Protein AF-A0A9R1XM06-F1 (afdb_monomer_lite)

pLDDT: mean 73.41, std 19.77, range [29.08, 97.0]

Foldseek 3Di:
DDDDDDDDPPPPDPDPDPVNVVVVVCVVDDCCVPPPVNDDPPPDDPVVVVVVVVQLVVQQVVLVVDPPVSSVVSSVVSVVVVVVVVVVVVVD

Structure (mmCIF, N/CA/C/O backbone):
data_AF-A0A9R1XM06-F1
#
_entry.id   AF-A0A9R1XM06-F1
#
loop_
_atom_site.group_PDB
_atom_site.id
_atom_site.type_symbol
_atom_site.label_atom_id
_atom_site.label_alt_id
_atom_site.label_comp_id
_atom_site.label_asym_id
_atom_site.label_entity_id
_atom_site.label_seq_id
_atom_site.pdbx_PDB_ins_code
_atom_site.Cartn_x
_atom_site.Cartn_y
_atom_site.Cartn_z
_atom_site.occupancy
_atom_site.B_iso_or_equiv
_atom_site.auth_seq_id
_atom_site.auth_comp_id
_atom_site.auth_asym_id
_atom_site.auth_atom_id
_atom_site.pdbx_PDB_model_num
ATOM 1 N N . MET A 1 1 ? -18.968 -47.126 -43.910 1.00 32.94 1 MET A N 1
ATOM 2 C CA . MET A 1 1 ? -17.647 -47.746 -43.686 1.00 32.94 1 MET A CA 1
ATOM 3 C C . MET A 1 1 ? -16.760 -46.674 -43.051 1.00 32.94 1 MET A C 1
ATOM 5 O O . MET A 1 1 ? -16.428 -45.730 -43.744 1.00 32.94 1 MET A O 1
ATOM 9 N N . VAL A 1 2 ? -16.843 -46.516 -41.720 1.00 29.08 2 VAL A N 1
ATOM 10 C CA . VAL A 1 2 ? -15.769 -46.768 -40.716 1.00 29.08 2 VAL A CA 1
ATOM 11 C C . VAL A 1 2 ? -14.464 -46.036 -41.106 1.00 29.08 2 VAL A C 1
ATOM 13 O O . VAL A 1 2 ? -13.929 -46.317 -42.165 1.00 29.08 2 VAL A O 1
ATOM 16 N N . ARG A 1 3 ? -13.891 -45.110 -40.328 1.00 33.81 3 ARG A N 1
ATOM 17 C CA . ARG A 1 3 ? -13.542 -45.212 -38.902 1.00 33.81 3 ARG A CA 1
ATOM 18 C C . ARG A 1 3 ? -13.421 -43.837 -38.226 1.00 33.81 3 ARG A C 1
ATOM 20 O O . ARG A 1 3 ? -12.866 -42.904 -38.793 1.00 33.81 3 ARG A O 1
ATOM 27 N N . VAL A 1 4 ? -13.881 -43.805 -36.980 1.00 40.75 4 VAL A N 1
ATOM 28 C CA . VAL A 1 4 ? -13.435 -42.931 -35.887 1.00 40.75 4 VAL A CA 1
ATOM 29 C C . VAL A 1 4 ? -12.001 -43.333 -35.491 1.00 40.75 4 VAL A C 1
ATOM 31 O O . VAL A 1 4 ? -11.690 -44.518 -35.553 1.00 40.75 4 VAL A O 1
ATOM 34 N N . ASN A 1 5 ? -11.157 -42.376 -35.100 1.00 34.94 5 ASN A N 1
ATOM 35 C CA . ASN A 1 5 ? -9.925 -42.536 -34.298 1.00 34.94 5 ASN A CA 1
ATOM 36 C C . ASN A 1 5 ? -9.605 -41.111 -33.805 1.00 34.94 5 ASN A C 1
ATOM 38 O O . ASN A 1 5 ? -9.245 -40.265 -34.615 1.00 34.94 5 ASN A O 1
ATOM 42 N N . GLU A 1 6 ? -9.938 -40.659 -32.598 1.00 36.28 6 GLU A N 1
ATOM 43 C CA . GLU A 1 6 ? -9.548 -41.132 -31.264 1.00 36.28 6 GLU A CA 1
ATOM 44 C C . GLU A 1 6 ? -8.039 -41.384 -31.105 1.00 36.28 6 GLU A C 1
ATOM 46 O O . GLU A 1 6 ? -7.465 -42.227 -31.787 1.00 36.28 6 GLU A O 1
ATOM 51 N N . GLN A 1 7 ? -7.468 -40.666 -30.122 1.00 36.59 7 GLN A N 1
ATOM 52 C CA . GLN A 1 7 ? -6.072 -40.615 -29.647 1.00 36.59 7 GLN A CA 1
ATOM 53 C C . GLN A 1 7 ? -5.181 -39.617 -30.424 1.00 36.59 7 GLN A C 1
ATOM 55 O O . GLN A 1 7 ? -5.035 -39.709 -31.630 1.00 36.59 7 GLN A O 1
ATOM 60 N N . GLN A 1 8 ? -4.572 -38.595 -29.816 1.00 31.69 8 GLN A N 1
ATOM 61 C CA . GLN A 1 8 ? -4.083 -38.496 -28.443 1.00 31.69 8 GLN A CA 1
ATOM 62 C C . GLN A 1 8 ? -4.711 -37.347 -27.643 1.00 31.69 8 GLN A C 1
ATOM 64 O O . GLN A 1 8 ? -4.387 -36.172 -27.815 1.00 31.69 8 GLN A O 1
ATOM 69 N N . ALA A 1 9 ? -5.488 -37.728 -26.629 1.00 37.72 9 ALA A N 1
ATOM 70 C CA . ALA A 1 9 ? -5.354 -37.091 -25.333 1.00 37.72 9 ALA A CA 1
ATOM 71 C C . ALA A 1 9 ? -3.877 -37.211 -24.931 1.00 37.72 9 ALA A C 1
ATOM 73 O O . ALA A 1 9 ? -3.408 -38.293 -24.578 1.00 37.72 9 ALA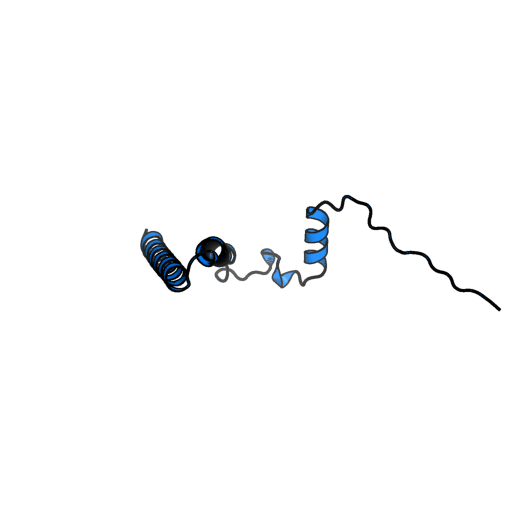 A O 1
ATOM 74 N N . VAL A 1 10 ? -3.122 -36.117 -25.045 1.00 41.88 10 VAL A N 1
ATOM 75 C CA . VAL A 1 10 ? -1.822 -36.016 -24.385 1.00 41.88 10 VAL A CA 1
ATOM 76 C C . VAL A 1 10 ? -2.138 -35.954 -22.900 1.00 41.88 10 VAL A C 1
ATOM 78 O O . VAL A 1 10 ? -2.407 -34.896 -22.337 1.00 41.88 10 VAL A O 1
ATOM 81 N N . SER A 1 11 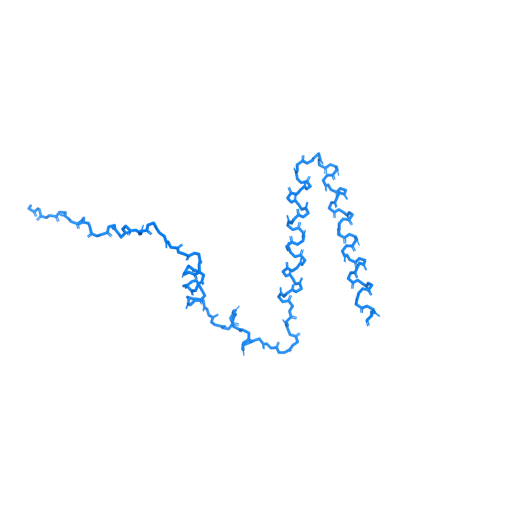? -2.175 -37.137 -22.295 1.00 43.94 11 SER A N 1
ATOM 82 C CA . SER A 1 11 ? -1.975 -37.354 -20.875 1.00 43.94 11 SER A CA 1
ATOM 83 C C . SER A 1 11 ? -0.803 -36.482 -20.443 1.00 43.94 11 SER A C 1
ATOM 85 O O . SER A 1 11 ? 0.345 -36.824 -20.723 1.00 43.94 11 SER A O 1
ATOM 87 N N . GLN A 1 12 ? -1.070 -35.324 -19.838 1.00 44.03 12 GLN A N 1
ATOM 88 C CA . GLN A 1 12 ? -0.006 -34.563 -19.202 1.00 44.03 12 GLN A CA 1
ATOM 89 C C . GLN A 1 12 ? 0.388 -35.348 -17.949 1.00 44.03 12 GLN A C 1
ATOM 91 O O . GLN A 1 12 ? -0.450 -35.515 -17.058 1.00 44.03 12 GLN A O 1
ATOM 96 N N . PRO A 1 13 ? 1.613 -35.898 -17.890 1.00 44.31 13 PRO A N 1
ATOM 97 C CA . PRO A 1 13 ? 2.031 -36.674 -16.744 1.00 44.31 13 PRO A CA 1
ATOM 98 C C . PRO A 1 13 ? 2.125 -35.770 -15.513 1.00 44.31 13 PRO A C 1
ATOM 100 O O . PRO A 1 13 ? 2.544 -34.610 -15.574 1.00 44.31 13 PRO A O 1
ATOM 103 N N . LEU A 1 14 ? 1.697 -36.342 -14.393 1.00 49.81 14 LEU A N 1
ATOM 104 C CA . LEU A 1 14 ? 1.756 -35.803 -13.042 1.00 49.81 14 LEU A CA 1
ATOM 105 C C . LEU A 1 14 ? 3.211 -35.509 -12.632 1.00 49.81 14 LEU A C 1
ATOM 107 O O . LEU A 1 14 ? 3.813 -36.330 -11.959 1.00 49.81 14 LEU A O 1
ATOM 111 N N . SER A 1 15 ? 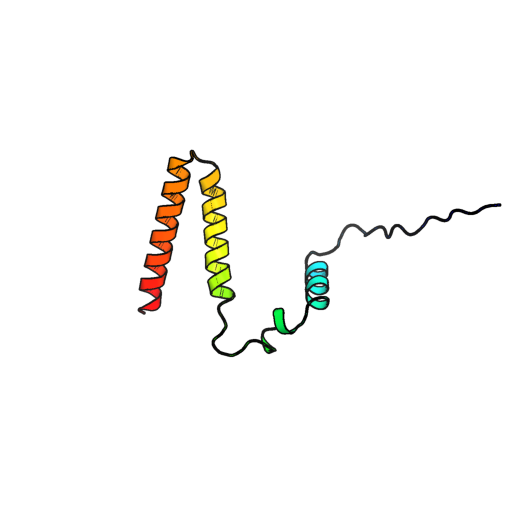3.771 -34.366 -13.045 1.00 53.00 15 SER A N 1
ATOM 112 C CA . SER A 1 15 ? 4.835 -33.613 -12.343 1.00 53.00 15 SER A CA 1
ATOM 113 C C . SER A 1 15 ? 5.365 -32.448 -13.195 1.00 53.00 15 SER A C 1
ATOM 115 O O . SER A 1 15 ? 6.571 -32.326 -13.415 1.00 53.00 15 SER A O 1
ATOM 117 N N . VAL A 1 16 ? 4.496 -31.572 -13.714 1.00 52.12 16 VAL A N 1
ATOM 118 C CA . VAL A 1 16 ? 4.988 -30.337 -14.346 1.00 52.12 16 VAL A CA 1
ATOM 119 C C . VAL A 1 16 ? 5.469 -29.405 -13.239 1.00 52.12 16 VAL A C 1
ATOM 121 O O . VAL A 1 16 ? 4.683 -28.719 -12.584 1.00 52.12 16 VAL A O 1
ATOM 124 N N . THR A 1 17 ? 6.777 -29.422 -13.004 1.00 60.28 17 THR A N 1
ATOM 125 C CA . THR A 1 17 ? 7.476 -28.496 -12.119 1.00 60.28 17 THR A CA 1
ATOM 126 C C . THR A 1 17 ? 7.060 -27.072 -12.485 1.00 60.28 17 THR A C 1
ATOM 128 O O . THR A 1 17 ? 7.174 -26.657 -13.635 1.00 60.28 17 THR A O 1
ATOM 131 N N . LYS A 1 18 ? 6.569 -26.301 -11.509 1.00 52.06 18 LYS A N 1
ATOM 132 C CA . LYS A 1 18 ? 6.058 -24.919 -11.657 1.00 52.06 18 LYS A CA 1
ATOM 133 C C . LYS A 1 18 ? 6.969 -23.988 -12.486 1.00 52.06 18 LYS A C 1
ATOM 135 O O . LYS A 1 18 ? 6.489 -23.032 -13.093 1.00 52.06 18 LYS A O 1
ATOM 140 N N . CYS A 1 19 ? 8.271 -24.281 -12.521 1.00 57.38 19 CYS A N 1
ATOM 141 C CA . CYS A 1 19 ? 9.285 -23.576 -13.307 1.00 57.38 19 CYS A CA 1
ATOM 142 C C . CYS A 1 19 ? 9.064 -23.695 -14.831 1.00 57.38 19 CYS A C 1
ATOM 144 O O . CYS A 1 19 ? 9.195 -22.707 -15.553 1.00 57.38 19 CYS A O 1
ATOM 146 N N . ASP A 1 20 ? 8.613 -24.856 -15.317 1.00 67.25 20 ASP A N 1
ATOM 147 C CA . ASP A 1 20 ? 8.476 -25.132 -16.754 1.00 67.25 20 ASP A CA 1
ATOM 148 C C . ASP A 1 20 ? 7.313 -24.371 -17.392 1.00 67.25 20 ASP A C 1
ATOM 150 O O . ASP A 1 20 ? 7.364 -23.996 -18.562 1.00 67.25 20 ASP A O 1
ATOM 154 N N . GLN A 1 21 ? 6.248 -24.117 -16.630 1.00 74.88 21 GLN A N 1
ATOM 155 C CA . GLN A 1 21 ? 5.086 -23.368 -17.117 1.00 74.88 21 GLN A CA 1
ATOM 156 C C . GLN A 1 21 ? 5.392 -21.875 -17.246 1.00 74.88 21 GLN A C 1
ATOM 158 O O . GLN A 1 21 ? 4.968 -21.233 -18.206 1.00 74.88 21 GLN A O 1
ATOM 163 N N . ARG A 1 22 ? 6.167 -21.326 -16.304 1.00 72.75 22 ARG A N 1
ATOM 164 C CA . ARG A 1 22 ? 6.544 -19.908 -16.292 1.00 72.75 22 ARG A CA 1
ATOM 165 C C . ARG A 1 22 ? 7.455 -19.564 -17.466 1.00 72.75 22 ARG A C 1
ATOM 167 O O . ARG A 1 22 ? 7.227 -18.567 -18.143 1.00 72.75 22 ARG A O 1
ATOM 174 N N . GLN A 1 23 ? 8.426 -20.432 -17.743 1.00 78.38 23 GLN A N 1
ATOM 175 C CA . GLN A 1 23 ? 9.333 -20.262 -18.873 1.00 78.38 23 GLN A CA 1
ATOM 176 C C . GLN A 1 23 ? 8.577 -20.274 -20.208 1.00 78.38 23 GLN A C 1
ATOM 178 O O . GLN A 1 23 ? 8.762 -19.391 -21.046 1.00 78.38 23 GLN A O 1
ATOM 183 N N . LYS A 1 24 ? 7.670 -21.241 -20.388 1.00 85.75 24 LYS A N 1
ATOM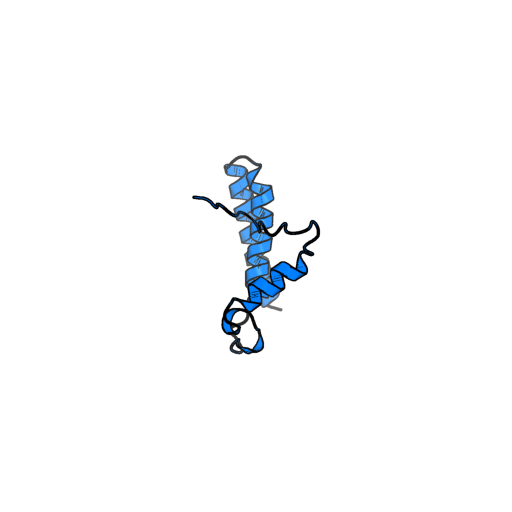 184 C CA . LYS A 1 24 ? 6.824 -21.336 -21.587 1.00 85.75 24 LYS A CA 1
ATOM 185 C C . LYS A 1 24 ? 5.942 -20.097 -21.760 1.00 85.75 24 LYS A C 1
ATOM 187 O O . LYS A 1 24 ? 5.848 -19.576 -22.864 1.00 85.75 24 LYS A O 1
ATOM 192 N N . TYR A 1 25 ? 5.359 -19.593 -20.672 1.00 83.94 25 TYR A N 1
ATOM 193 C CA . TYR A 1 25 ? 4.539 -18.379 -20.681 1.00 83.94 25 TYR A CA 1
ATOM 194 C C . TYR A 1 25 ? 5.312 -17.135 -21.151 1.00 83.94 25 TYR A C 1
ATOM 196 O O . TYR A 1 25 ? 4.796 -16.369 -21.961 1.00 83.94 25 TYR A O 1
ATOM 204 N N . LEU A 1 26 ? 6.551 -16.949 -20.684 1.00 83.81 26 LEU A N 1
ATOM 205 C CA . LEU A 1 26 ? 7.389 -15.814 -21.094 1.00 83.81 26 LEU A CA 1
ATOM 206 C C . LEU A 1 26 ? 7.827 -15.915 -22.556 1.00 83.81 26 LEU A C 1
ATOM 208 O O . LEU A 1 26 ? 7.866 -14.911 -23.255 1.00 83.81 26 LEU A O 1
ATOM 212 N N . THR A 1 27 ? 8.091 -17.131 -23.037 1.00 84.38 27 THR A N 1
ATOM 213 C CA . THR A 1 27 ? 8.583 -17.363 -24.406 1.00 84.38 27 THR A CA 1
ATOM 214 C C . THR A 1 27 ? 7.523 -17.045 -25.474 1.00 84.38 27 THR A C 1
ATOM 216 O O . THR A 1 27 ? 7.868 -16.750 -26.611 1.00 84.38 27 THR A O 1
ATOM 219 N N . ILE A 1 28 ? 6.232 -17.080 -25.118 1.00 89.56 28 ILE A N 1
ATOM 220 C CA . ILE A 1 28 ? 5.114 -16.736 -26.018 1.00 89.56 28 ILE A CA 1
ATOM 221 C C . ILE A 1 28 ? 4.868 -15.214 -26.069 1.00 89.56 28 ILE A C 1
ATOM 223 O O . ILE A 1 28 ? 4.288 -14.713 -27.031 1.00 89.56 28 ILE A O 1
ATOM 227 N N . ARG A 1 29 ? 5.287 -14.462 -25.043 1.00 85.06 29 ARG A N 1
ATOM 228 C CA . ARG A 1 29 ? 5.115 -13.004 -24.970 1.00 85.06 29 ARG A CA 1
ATOM 229 C C . ARG A 1 29 ? 6.277 -12.265 -25.622 1.00 85.06 29 ARG A C 1
ATOM 231 O O . ARG A 1 29 ? 7.417 -12.718 -25.575 1.00 85.06 29 ARG A O 1
ATOM 238 N N . ASP A 1 30 ? 5.983 -11.074 -26.139 1.00 84.94 30 ASP A N 1
ATOM 239 C CA . ASP A 1 30 ? 6.993 -10.164 -26.677 1.00 84.94 30 ASP A CA 1
ATOM 240 C C . ASP A 1 30 ? 8.095 -9.883 -25.626 1.00 84.94 30 ASP A C 1
ATOM 242 O O . ASP A 1 30 ? 7.776 -9.364 -24.547 1.00 84.94 30 ASP A O 1
ATOM 246 N N . PRO A 1 31 ? 9.374 -10.205 -25.913 1.00 83.62 31 PRO A N 1
ATOM 247 C CA . PRO A 1 31 ? 10.514 -9.936 -25.039 1.00 83.62 31 PRO A CA 1
ATOM 248 C C . PRO A 1 31 ? 10.619 -8.495 -24.552 1.00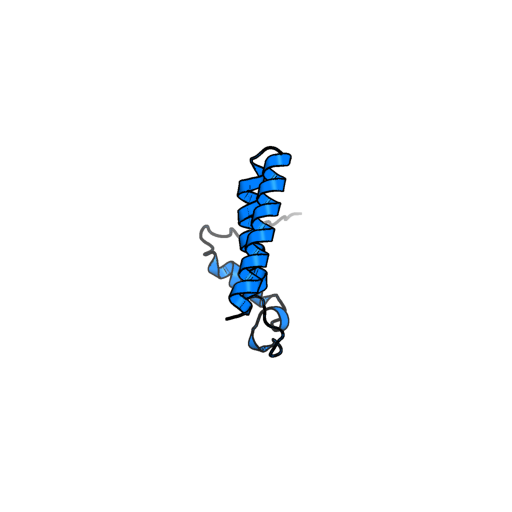 83.62 31 PRO A C 1
ATOM 250 O O . PRO A 1 31 ? 11.086 -8.277 -23.435 1.00 83.62 31 PRO A O 1
ATOM 253 N N . THR A 1 32 ? 10.136 -7.519 -25.326 1.00 81.62 32 THR A N 1
ATOM 254 C CA . THR A 1 32 ? 10.147 -6.104 -24.921 1.00 81.62 32 THR A CA 1
ATOM 255 C C . THR A 1 32 ? 9.296 -5.827 -23.678 1.00 81.62 32 THR A C 1
ATOM 257 O O . THR A 1 32 ? 9.526 -4.844 -22.978 1.00 81.62 32 THR A O 1
ATOM 260 N N . THR A 1 33 ? 8.341 -6.712 -23.370 1.00 76.56 33 THR A N 1
ATOM 261 C CA . THR A 1 33 ? 7.385 -6.550 -22.262 1.00 76.56 33 THR A CA 1
ATOM 262 C C . THR A 1 33 ? 7.833 -7.187 -20.949 1.00 76.56 33 THR A C 1
ATOM 264 O O . THR A 1 33 ? 7.199 -6.956 -19.923 1.00 76.56 33 THR A O 1
ATOM 267 N N . TRP A 1 34 ? 8.878 -8.019 -20.959 1.00 77.00 34 TRP A N 1
ATOM 268 C CA . TRP A 1 34 ? 9.301 -8.771 -19.769 1.00 77.00 34 TRP A CA 1
ATOM 269 C C . TRP A 1 34 ? 10.816 -8.860 -19.578 1.00 77.00 34 TRP A C 1
ATOM 271 O O . TRP A 1 34 ? 11.268 -9.190 -18.481 1.00 77.00 34 TRP A O 1
ATOM 281 N N . SER A 1 35 ? 11.617 -8.591 -20.612 1.00 81.94 35 SER A N 1
ATOM 282 C CA . SER A 1 35 ? 13.072 -8.586 -20.497 1.00 81.94 35 SER A CA 1
ATOM 283 C C . SER A 1 35 ? 13.577 -7.191 -20.142 1.00 81.94 35 SER A C 1
ATOM 285 O O . SER A 1 35 ? 13.367 -6.221 -20.871 1.00 81.94 35 SER A O 1
ATOM 287 N N . LYS A 1 36 ? 14.330 -7.123 -19.038 1.00 73.88 36 LYS A N 1
ATOM 288 C CA . LYS A 1 36 ? 14.947 -5.894 -18.522 1.00 73.88 36 LYS A CA 1
ATOM 289 C C . LYS A 1 36 ? 15.832 -5.182 -19.557 1.00 73.88 36 LYS A C 1
ATOM 291 O O . LYS A 1 36 ? 15.974 -3.970 -19.490 1.00 73.88 36 LYS A O 1
ATOM 296 N N . ALA A 1 37 ? 16.386 -5.912 -20.530 1.00 81.06 37 ALA A N 1
ATOM 297 C CA . ALA A 1 37 ? 17.235 -5.359 -21.588 1.00 81.06 37 ALA A CA 1
ATOM 298 C C . ALA A 1 37 ? 16.519 -4.354 -22.515 1.00 81.06 37 ALA A C 1
ATOM 300 O O . ALA A 1 37 ? 17.190 -3.610 -23.224 1.00 81.06 37 ALA A O 1
ATOM 301 N N . PHE A 1 38 ? 15.181 -4.335 -22.527 1.00 79.44 38 PHE A N 1
ATOM 302 C CA . PHE A 1 38 ? 14.382 -3.433 -23.366 1.00 79.44 38 PHE A CA 1
ATOM 303 C C . PHE A 1 38 ? 13.734 -2.284 -22.582 1.00 79.44 38 PHE A C 1
ATOM 305 O O . PHE A 1 38 ? 13.020 -1.466 -23.165 1.00 79.44 38 PHE A O 1
ATOM 312 N N . PHE A 1 39 ? 13.952 -2.211 -21.267 1.00 75.00 39 PHE A N 1
ATOM 313 C CA . PHE A 1 39 ? 13.421 -1.124 -20.453 1.00 75.00 39 PHE A CA 1
ATOM 314 C C . PHE A 1 39 ? 14.282 0.128 -20.624 1.00 75.00 39 PHE A C 1
ATOM 316 O O . PHE A 1 39 ? 15.507 0.064 -20.636 1.00 75.00 39 PHE A O 1
ATOM 323 N N . GLN A 1 40 ? 13.621 1.275 -20.782 1.00 74.94 40 GLN A N 1
ATOM 324 C CA . GLN A 1 40 ? 14.296 2.570 -20.813 1.00 74.94 40 GLN A CA 1
ATOM 325 C C . GLN A 1 40 ? 14.777 2.918 -19.402 1.00 74.94 40 GLN A C 1
ATOM 327 O O . GLN A 1 40 ? 14.018 2.763 -18.442 1.00 74.94 40 GLN A O 1
ATOM 332 N N . GLU A 1 41 ? 16.013 3.403 -19.289 1.00 68.81 41 GLU A N 1
ATOM 333 C CA . GLU A 1 41 ? 16.568 3.899 -18.027 1.00 68.81 41 GLU A CA 1
ATOM 334 C C . GLU A 1 41 ? 15.664 5.007 -17.454 1.00 68.81 41 GLU A C 1
ATOM 336 O O . GLU A 1 41 ? 15.273 5.932 -18.169 1.00 68.81 41 GLU A O 1
ATOM 341 N N . GLY A 1 42 ? 15.271 4.877 -16.180 1.00 64.50 42 GLY A N 1
ATOM 342 C CA . GLY A 1 42 ? 14.378 5.816 -15.490 1.00 64.50 42 GLY A CA 1
ATOM 343 C C . GLY A 1 42 ? 12.876 5.534 -15.629 1.00 64.50 42 GLY A C 1
ATOM 344 O O . GLY A 1 42 ? 12.066 6.324 -15.143 1.00 64.50 42 GLY A O 1
ATOM 345 N N . ARG A 1 43 ? 12.474 4.431 -16.279 1.00 60.00 43 ARG A N 1
ATOM 346 C CA . ARG A 1 43 ? 11.075 3.944 -16.293 1.00 60.00 43 ARG A CA 1
ATOM 347 C C . ARG A 1 43 ? 10.858 2.691 -15.447 1.00 60.00 43 ARG A C 1
ATOM 349 O O . ARG A 1 43 ? 9.839 2.018 -15.584 1.00 60.00 43 ARG A O 1
ATOM 356 N N . ASP A 1 44 ? 11.818 2.348 -14.604 1.00 57.28 44 ASP A N 1
ATOM 357 C CA . ASP A 1 44 ? 11.775 1.188 -13.737 1.00 57.28 44 ASP A CA 1
ATOM 358 C C . ASP A 1 44 ? 11.126 1.518 -12.394 1.00 57.28 44 ASP A C 1
ATOM 360 O O . ASP A 1 44 ? 11.678 2.224 -11.558 1.00 57.28 44 ASP A O 1
ATOM 364 N N . CYS A 1 45 ? 9.952 0.937 -12.156 1.00 57.84 45 CYS A N 1
ATOM 365 C CA . CYS A 1 45 ? 9.451 0.752 -10.798 1.00 57.84 45 CYS A CA 1
ATOM 366 C C . CYS A 1 4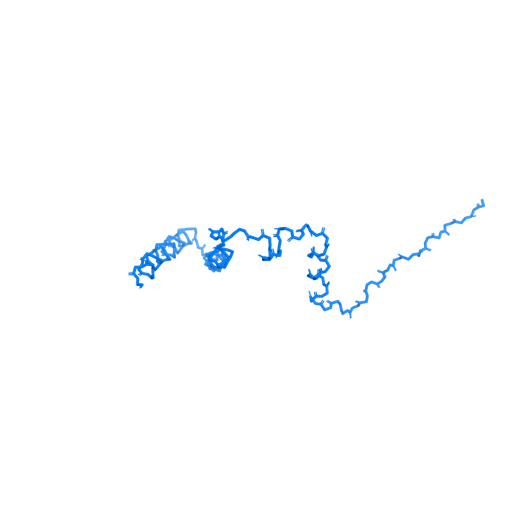5 ? 8.642 -0.537 -10.615 1.00 57.84 45 CYS A C 1
ATOM 368 O O . CYS A 1 45 ? 7.841 -0.616 -9.695 1.00 57.84 45 CYS A O 1
ATOM 370 N N . ASP A 1 46 ? 8.889 -1.590 -11.404 1.00 55.44 46 ASP A N 1
ATOM 371 C CA . ASP A 1 46 ? 8.198 -2.883 -11.225 1.00 55.44 46 ASP A CA 1
ATOM 372 C C . ASP A 1 46 ? 8.361 -3.438 -9.796 1.00 55.44 46 ASP A C 1
ATOM 374 O O . ASP A 1 46 ? 7.425 -3.991 -9.224 1.00 55.44 46 ASP A O 1
ATOM 378 N N . ALA A 1 47 ? 9.534 -3.256 -9.175 1.00 55.66 47 ALA A N 1
ATOM 379 C CA . ALA A 1 47 ? 9.765 -3.682 -7.793 1.00 55.66 47 ALA A CA 1
ATOM 380 C C . ALA A 1 47 ? 8.981 -2.834 -6.770 1.00 55.66 47 ALA A C 1
ATOM 382 O O . ALA A 1 47 ? 8.472 -3.375 -5.788 1.00 55.66 47 ALA A O 1
ATOM 383 N N . MET A 1 48 ? 8.847 -1.526 -7.013 1.00 56.53 48 MET A N 1
ATOM 384 C CA . MET A 1 48 ? 8.096 -0.609 -6.151 1.00 56.53 48 MET A CA 1
ATOM 385 C C . MET A 1 48 ? 6.585 -0.832 -6.296 1.00 56.53 48 MET A C 1
ATOM 387 O O . MET A 1 48 ? 5.873 -0.971 -5.301 1.00 56.53 48 MET A O 1
ATOM 391 N N . GLU A 1 49 ? 6.095 -0.931 -7.531 1.00 60.59 49 GLU A N 1
ATOM 392 C CA . GLU A 1 49 ? 4.680 -1.121 -7.849 1.00 60.59 49 GLU A CA 1
ATOM 393 C C . GLU A 1 49 ? 4.182 -2.501 -7.405 1.00 60.59 49 GLU A C 1
ATOM 395 O O . GLU A 1 49 ? 3.091 -2.619 -6.831 1.00 60.59 49 GLU A O 1
ATOM 400 N N . ASN A 1 50 ? 5.003 -3.545 -7.571 1.00 71.12 50 ASN A N 1
ATOM 401 C CA . ASN A 1 50 ? 4.671 -4.870 -7.062 1.00 71.12 50 ASN A CA 1
ATOM 402 C C . ASN A 1 50 ? 4.708 -4.913 -5.525 1.00 71.12 50 ASN A C 1
ATOM 404 O O . ASN A 1 50 ? 3.819 -5.506 -4.925 1.00 71.12 50 ASN A O 1
ATOM 408 N N . GLY A 1 51 ? 5.644 -4.220 -4.866 1.00 77.31 51 GLY A N 1
ATOM 409 C CA . GLY A 1 51 ? 5.677 -4.126 -3.399 1.00 77.31 51 GLY A CA 1
ATOM 410 C C . GLY A 1 51 ? 4.425 -3.464 -2.803 1.00 77.31 51 GLY A C 1
ATOM 411 O O . GLY A 1 51 ? 3.836 -3.969 -1.840 1.00 77.31 51 GLY A O 1
ATOM 412 N N . VAL A 1 52 ? 3.949 -2.373 -3.411 1.00 80.56 52 VAL A N 1
ATOM 413 C CA . VAL A 1 52 ? 2.692 -1.708 -3.015 1.00 80.56 52 VAL A CA 1
ATOM 414 C C . VAL A 1 52 ? 1.484 -2.611 -3.283 1.00 80.56 52 VAL A C 1
ATOM 416 O O . VAL A 1 52 ? 0.611 -2.771 -2.428 1.00 80.56 52 VAL A O 1
ATOM 419 N N . SER A 1 53 ? 1.444 -3.262 -4.445 1.00 83.38 53 SER A N 1
ATOM 420 C CA . SER A 1 53 ? 0.338 -4.148 -4.820 1.00 83.38 53 SER A CA 1
ATOM 421 C C . SER A 1 53 ? 0.262 -5.399 -3.937 1.00 83.38 53 SER A C 1
ATOM 423 O O . SER A 1 53 ? -0.821 -5.803 -3.505 1.00 83.38 53 SER A O 1
ATOM 425 N N . GLU A 1 54 ? 1.397 -6.024 -3.629 1.00 87.00 54 GLU A N 1
ATOM 426 C CA . GLU A 1 54 ? 1.479 -7.212 -2.776 1.00 87.00 54 GLU A CA 1
ATOM 427 C C . GLU A 1 54 ? 1.087 -6.903 -1.328 1.00 87.00 54 GLU A C 1
ATOM 429 O O . GLU A 1 54 ? 0.271 -7.627 -0.744 1.00 87.00 54 GLU A O 1
ATOM 434 N N . SER A 1 55 ? 1.601 -5.804 -0.767 1.00 86.06 55 SER A N 1
ATOM 435 C CA . SER A 1 55 ? 1.274 -5.368 0.595 1.00 86.06 55 SER A CA 1
ATOM 436 C C . SER A 1 55 ? -0.211 -5.004 0.739 1.00 86.06 55 SER A C 1
ATOM 438 O O . SER A 1 55 ? -0.871 -5.441 1.688 1.00 86.06 55 SER A O 1
ATOM 440 N N . PHE A 1 56 ? -0.793 -4.320 -0.249 1.00 86.81 56 PHE A N 1
ATOM 441 C CA . PHE A 1 56 ? -2.227 -4.035 -0.287 1.00 86.81 56 PHE A CA 1
ATOM 442 C C . PHE A 1 56 ? -3.085 -5.307 -0.389 1.00 86.81 56 PHE A C 1
ATOM 444 O O . PHE A 1 56 ? -4.056 -5.480 0.358 1.00 86.81 56 PHE A O 1
ATOM 451 N N . ASN A 1 57 ? -2.709 -6.246 -1.263 1.00 89.19 57 ASN A N 1
ATOM 452 C CA . ASN A 1 57 ? -3.404 -7.528 -1.407 1.00 89.19 57 ASN A CA 1
ATOM 453 C C . ASN A 1 57 ? -3.368 -8.354 -0.114 1.00 89.19 57 ASN A C 1
ATOM 455 O O . ASN A 1 57 ? -4.356 -9.009 0.244 1.00 89.19 57 ASN A O 1
ATOM 459 N N . TYR A 1 58 ? -2.251 -8.303 0.612 1.00 89.69 58 TYR A N 1
ATOM 460 C CA . TYR A 1 58 ? -2.135 -8.896 1.937 1.00 89.69 58 TYR A CA 1
ATOM 461 C C . TYR A 1 58 ? -3.101 -8.235 2.931 1.00 89.69 58 TYR A C 1
ATOM 463 O O . TYR A 1 58 ? -3.916 -8.929 3.548 1.00 89.69 58 TYR A O 1
ATOM 471 N N . ALA A 1 59 ? -3.099 -6.902 3.026 1.00 88.19 59 ALA A N 1
ATOM 472 C CA . ALA A 1 59 ? -3.979 -6.155 3.927 1.00 88.19 59 ALA A CA 1
ATOM 473 C C . ALA A 1 59 ? -5.470 -6.470 3.684 1.00 88.19 59 ALA A C 1
ATOM 475 O O . ALA A 1 59 ? -6.208 -6.792 4.624 1.00 88.19 59 ALA A O 1
ATOM 476 N N . ILE A 1 60 ? -5.908 -6.488 2.419 1.00 92.00 60 ILE A N 1
ATOM 477 C CA . ILE A 1 60 ? -7.290 -6.823 2.042 1.00 92.00 60 ILE A CA 1
ATOM 478 C C . ILE A 1 60 ? -7.659 -8.256 2.432 1.00 92.00 60 ILE A C 1
ATOM 480 O O . ILE A 1 60 ? -8.752 -8.492 2.960 1.00 92.00 60 ILE A O 1
ATOM 484 N N . ARG A 1 61 ? -6.770 -9.228 2.201 1.00 92.50 61 ARG A N 1
ATOM 485 C CA . ARG A 1 61 ? -7.029 -10.642 2.518 1.00 92.50 61 ARG A CA 1
ATOM 486 C C . ARG A 1 61 ? -7.376 -10.843 3.998 1.00 92.50 61 ARG A C 1
ATOM 488 O O . ARG A 1 61 ? -8.212 -11.691 4.325 1.00 92.50 61 ARG A O 1
ATOM 495 N N . HIS A 1 62 ? -6.768 -10.067 4.892 1.00 88.19 62 HIS A N 1
ATOM 496 C CA . HIS A 1 62 ? -7.043 -10.125 6.330 1.00 88.19 62 HIS A CA 1
ATOM 497 C C . HIS A 1 62 ? -8.216 -9.235 6.763 1.00 88.19 62 HIS A C 1
ATOM 499 O O . HIS A 1 62 ? -8.966 -9.615 7.667 1.00 88.19 62 HIS A O 1
ATOM 505 N N . ALA A 1 63 ? -8.407 -8.077 6.127 1.00 89.06 63 ALA A N 1
ATOM 506 C CA . ALA A 1 63 ? -9.470 -7.135 6.473 1.00 89.06 63 ALA A CA 1
ATOM 507 C C . ALA A 1 63 ? -10.869 -7.644 6.079 1.00 89.06 63 ALA A C 1
ATOM 509 O O . ALA A 1 63 ? -11.812 -7.476 6.848 1.00 89.06 63 ALA A O 1
ATOM 510 N N . ARG A 1 64 ? -10.997 -8.343 4.941 1.00 92.50 64 ARG A N 1
ATOM 511 C CA . ARG A 1 64 ? -12.282 -8.836 4.398 1.00 92.50 64 ARG A CA 1
ATOM 512 C C . ARG A 1 64 ? -13.031 -9.844 5.270 1.00 92.50 64 ARG A C 1
ATOM 514 O O . ARG A 1 64 ? -14.199 -10.105 5.021 1.00 92.50 64 ARG A O 1
ATOM 521 N N . ARG A 1 65 ? -12.378 -10.422 6.281 1.00 93.19 65 ARG A N 1
ATOM 522 C CA . ARG A 1 65 ? -13.014 -11.334 7.250 1.00 93.19 65 ARG A CA 1
ATOM 523 C C . ARG A 1 65 ? -13.759 -10.599 8.373 1.00 93.19 65 ARG A C 1
ATOM 525 O O . ARG A 1 65 ? -14.224 -11.238 9.308 1.00 93.19 65 ARG A O 1
ATOM 532 N N . ARG A 1 66 ? -13.809 -9.266 8.330 1.00 90.75 66 ARG A N 1
ATOM 533 C CA . ARG A 1 66 ? -14.385 -8.406 9.371 1.00 90.75 66 ARG A CA 1
ATOM 534 C C . ARG A 1 66 ? -15.620 -7.686 8.841 1.00 90.75 66 ARG A C 1
ATOM 536 O O . ARG A 1 66 ? -15.827 -7.612 7.633 1.00 90.75 66 ARG A O 1
ATOM 543 N N . HIS A 1 67 ? -16.414 -7.124 9.749 1.00 96.44 67 HIS A N 1
ATOM 544 C CA . HIS A 1 67 ? -17.521 -6.245 9.378 1.00 96.44 67 HIS A CA 1
ATOM 545 C C . HIS A 1 67 ? -17.033 -5.070 8.526 1.00 96.44 67 HIS A C 1
ATOM 547 O O . HIS A 1 67 ? -15.904 -4.603 8.690 1.00 96.44 67 HIS A O 1
ATOM 553 N N . ILE A 1 68 ? -17.904 -4.586 7.635 1.00 94.38 68 ILE A N 1
ATOM 554 C CA . ILE A 1 68 ? -17.570 -3.580 6.618 1.00 94.38 68 ILE A CA 1
ATOM 555 C C . ILE A 1 68 ? -16.897 -2.334 7.208 1.00 94.38 68 ILE A C 1
ATOM 557 O O . ILE A 1 68 ? -15.892 -1.884 6.670 1.00 94.38 68 ILE A O 1
ATOM 561 N N . ILE A 1 69 ? -17.377 -1.844 8.355 1.00 97.00 69 ILE A N 1
ATOM 562 C CA . ILE A 1 69 ? -16.807 -0.678 9.045 1.00 97.00 69 ILE A CA 1
ATOM 563 C C . ILE A 1 69 ? -15.356 -0.964 9.456 1.00 97.00 69 ILE A C 1
ATOM 565 O O . ILE A 1 69 ? -14.437 -0.269 9.033 1.00 97.00 69 ILE A O 1
ATOM 569 N N . THR A 1 70 ? -15.126 -2.059 10.183 1.00 95.56 70 THR A N 1
ATOM 570 C CA . THR A 1 70 ? -13.789 -2.457 10.650 1.00 95.56 70 THR A CA 1
ATOM 571 C C . THR A 1 70 ? -12.833 -2.783 9.499 1.00 95.56 70 THR A C 1
ATOM 573 O O . THR A 1 70 ? -11.627 -2.568 9.603 1.00 95.56 70 THR A O 1
ATOM 576 N N . MET A 1 71 ? -13.340 -3.338 8.396 1.00 95.81 71 MET A N 1
ATOM 577 C CA . MET A 1 71 ? -12.547 -3.589 7.194 1.00 95.81 71 MET A CA 1
ATOM 578 C C . MET A 1 71 ? -12.052 -2.271 6.583 1.00 95.81 71 MET A C 1
ATOM 580 O O . MET A 1 71 ? -10.863 -2.151 6.290 1.00 95.81 71 MET A O 1
ATOM 584 N N . LEU A 1 72 ? -12.944 -1.290 6.420 1.00 94.94 72 LEU A N 1
ATOM 585 C CA . LEU A 1 72 ? -12.615 0.013 5.840 1.00 94.94 72 LEU A CA 1
ATOM 586 C C . LEU A 1 72 ? -11.648 0.807 6.723 1.00 94.94 72 LEU A C 1
ATOM 588 O O . LEU A 1 72 ? -10.696 1.388 6.208 1.00 94.94 72 LEU A O 1
ATOM 592 N N . GLU A 1 73 ? -11.827 0.778 8.045 1.00 95.81 73 GLU A N 1
ATOM 593 C CA . GLU A 1 73 ? -10.896 1.411 8.988 1.00 95.81 73 GLU A CA 1
ATOM 594 C C . GLU A 1 73 ? -9.485 0.828 8.880 1.00 95.81 73 GLU A C 1
ATOM 596 O O . GLU A 1 73 ? -8.508 1.575 8.829 1.00 95.81 73 GLU A O 1
ATOM 601 N N . LYS A 1 74 ? -9.366 -0.501 8.777 1.00 93.62 74 LYS A N 1
ATOM 602 C CA . LYS A 1 74 ? -8.068 -1.164 8.604 1.00 93.62 74 LYS A CA 1
ATOM 603 C C . LYS A 1 74 ? -7.389 -0.804 7.289 1.00 93.62 74 LYS A C 1
ATOM 605 O O . LYS A 1 74 ? -6.185 -0.574 7.287 1.00 93.62 74 LYS A O 1
ATOM 610 N N . ILE A 1 75 ? -8.146 -0.744 6.194 1.00 93.19 75 ILE A N 1
ATOM 611 C CA . ILE A 1 75 ? -7.610 -0.327 4.892 1.00 93.19 75 ILE A CA 1
ATOM 612 C C . ILE A 1 75 ? -7.149 1.134 4.958 1.00 93.19 75 ILE A C 1
ATOM 614 O O . ILE A 1 75 ? -6.054 1.441 4.495 1.00 93.19 75 ILE A O 1
ATOM 618 N N . ARG A 1 76 ? -7.933 2.023 5.585 1.00 94.56 76 ARG A N 1
ATOM 619 C CA . ARG A 1 76 ? -7.568 3.438 5.752 1.00 94.56 76 ARG A CA 1
ATOM 620 C C . ARG A 1 76 ? -6.253 3.600 6.513 1.00 94.56 76 ARG A C 1
ATOM 622 O O . ARG A 1 76 ? -5.374 4.310 6.036 1.00 94.56 76 ARG A O 1
ATOM 629 N N . LEU A 1 77 ? -6.127 2.952 7.673 1.00 94.75 77 LEU A N 1
ATOM 630 C CA . LEU A 1 77 ? -4.917 3.024 8.499 1.00 94.75 77 LEU A CA 1
ATOM 631 C C . LEU A 1 77 ? -3.691 2.494 7.748 1.00 94.75 77 LEU A C 1
ATOM 633 O O . LEU A 1 77 ? -2.672 3.172 7.716 1.00 94.75 77 LEU A O 1
ATOM 637 N N . PHE A 1 78 ? -3.824 1.346 7.077 1.00 92.38 78 PHE A N 1
ATOM 638 C CA . PHE A 1 78 ? -2.751 0.759 6.273 1.00 92.38 78 PHE A CA 1
ATOM 639 C C . PHE A 1 78 ? -2.253 1.710 5.173 1.00 92.38 78 PHE A C 1
ATOM 641 O O . PHE A 1 78 ? -1.052 1.914 5.030 1.00 92.38 78 PHE A O 1
ATOM 648 N N . VAL A 1 79 ? -3.165 2.325 4.411 1.00 90.75 79 VAL A N 1
ATOM 649 C CA . VAL A 1 79 ? -2.788 3.255 3.333 1.00 90.75 79 VAL A CA 1
ATOM 650 C C . VAL A 1 79 ? -2.120 4.513 3.892 1.00 90.75 79 VAL A C 1
ATOM 652 O O . VAL A 1 79 ? -1.139 4.983 3.321 1.00 90.75 79 VAL A O 1
ATOM 655 N N . MET A 1 80 ? -2.622 5.051 5.007 1.00 93.94 80 MET A N 1
ATOM 656 C CA . MET A 1 80 ? -2.021 6.222 5.653 1.00 93.94 80 MET A CA 1
ATOM 657 C C . MET A 1 80 ? -0.597 5.943 6.144 1.00 93.94 80 MET A C 1
ATOM 659 O O . MET A 1 80 ? 0.293 6.747 5.885 1.00 93.94 80 MET A O 1
ATOM 663 N N . GLU A 1 81 ? -0.379 4.805 6.804 1.00 91.75 81 GLU A N 1
ATOM 664 C CA . GLU A 1 81 ? 0.940 4.380 7.281 1.00 91.75 81 GLU A CA 1
ATOM 665 C C . GLU A 1 81 ? 1.906 4.156 6.115 1.00 91.75 81 GLU A C 1
ATOM 667 O O . GLU A 1 81 ? 3.002 4.702 6.112 1.00 91.75 81 GLU A O 1
ATOM 672 N N . MET A 1 82 ? 1.467 3.455 5.068 1.00 89.75 82 MET A N 1
ATOM 673 C CA . MET A 1 82 ? 2.275 3.216 3.873 1.00 89.75 82 MET A CA 1
ATOM 674 C C . MET A 1 82 ? 2.719 4.525 3.199 1.00 89.75 82 MET A C 1
ATOM 676 O O . MET A 1 82 ? 3.889 4.669 2.854 1.00 89.75 82 MET A O 1
ATOM 680 N N . ILE A 1 83 ? 1.808 5.491 3.027 1.00 88.19 83 ILE A N 1
ATOM 681 C CA . ILE A 1 83 ? 2.140 6.800 2.443 1.00 88.19 83 ILE A CA 1
ATOM 682 C C . ILE A 1 83 ? 3.101 7.564 3.353 1.00 88.19 83 ILE A C 1
ATOM 684 O O . ILE A 1 83 ? 4.052 8.159 2.858 1.00 88.19 83 ILE A O 1
ATOM 688 N N . TYR A 1 84 ? 2.860 7.563 4.665 1.00 91.75 84 TYR A N 1
ATOM 689 C CA . TYR A 1 84 ? 3.738 8.227 5.623 1.00 91.75 84 TYR A CA 1
ATOM 690 C C . TYR A 1 84 ? 5.160 7.661 5.552 1.00 91.75 84 TYR A C 1
ATOM 692 O O . TYR A 1 84 ? 6.106 8.420 5.353 1.00 91.75 84 TYR A O 1
ATOM 700 N N . THR A 1 85 ? 5.303 6.337 5.611 1.00 87.69 85 THR A N 1
ATOM 701 C CA . THR A 1 85 ? 6.597 5.654 5.537 1.00 87.69 85 THR A CA 1
ATOM 702 C C . THR A 1 85 ? 7.317 5.949 4.224 1.00 87.69 85 THR A C 1
ATOM 704 O O . THR A 1 85 ? 8.465 6.370 4.258 1.00 87.69 85 THR A O 1
ATOM 707 N N . GLN A 1 86 ? 6.633 5.872 3.074 1.00 82.88 86 GLN A N 1
ATOM 708 C CA . GLN A 1 86 ? 7.236 6.216 1.776 1.00 82.88 86 GLN A CA 1
ATOM 709 C C . GLN A 1 86 ? 7.715 7.672 1.698 1.00 82.88 86 GLN A C 1
ATOM 711 O O . GLN A 1 86 ? 8.689 7.971 1.011 1.00 82.88 86 GLN A O 1
ATOM 716 N N . ARG A 1 87 ? 7.027 8.601 2.374 1.00 83.50 87 ARG A N 1
ATOM 717 C CA . ARG A 1 87 ? 7.440 10.010 2.423 1.00 83.50 87 ARG A CA 1
ATOM 718 C C . ARG A 1 87 ? 8.663 10.204 3.310 1.00 83.50 87 ARG A C 1
ATOM 720 O O . ARG A 1 87 ? 9.512 11.002 2.944 1.00 83.50 87 ARG A O 1
ATOM 727 N N . VAL A 1 88 ? 8.741 9.505 4.441 1.00 85.81 88 VAL A N 1
ATOM 728 C CA . VAL A 1 88 ? 9.876 9.585 5.373 1.00 85.81 88 VAL A CA 1
ATOM 729 C C . VAL A 1 88 ? 11.115 8.903 4.793 1.00 85.81 88 VAL A C 1
ATOM 731 O O . VAL A 1 88 ? 12.178 9.506 4.779 1.00 85.81 88 VAL A O 1
ATOM 734 N N . GLU A 1 89 ? 10.974 7.693 4.253 1.00 72.94 89 GLU A N 1
ATOM 735 C CA . GLU A 1 89 ? 12.083 6.924 3.672 1.00 72.94 89 GLU A CA 1
ATOM 736 C C . GLU A 1 89 ? 12.633 7.545 2.381 1.00 72.94 89 GLU A C 1
ATOM 738 O O . GLU A 1 89 ? 13.795 7.348 2.064 1.00 72.94 89 GLU A O 1
ATOM 743 N N . GLY A 1 90 ? 11.825 8.313 1.639 1.00 60.91 90 GLY A N 1
ATOM 744 C CA . GLY A 1 90 ? 12.286 9.068 0.468 1.00 60.91 90 GLY A CA 1
ATOM 745 C C . GLY A 1 90 ? 12.926 10.426 0.789 1.00 60.91 90 GLY A C 1
ATOM 746 O O . GLY A 1 90 ? 13.265 11.157 -0.141 1.00 60.91 90 GLY A O 1
ATOM 747 N N . MET A 1 91 ? 13.016 10.800 2.071 1.00 51.28 91 MET A N 1
ATOM 748 C CA . MET A 1 91 ? 13.685 12.021 2.545 1.00 51.28 91 MET A CA 1
ATOM 749 C C . MET A 1 91 ? 15.076 11.759 3.156 1.00 51.28 91 MET A C 1
ATOM 751 O O . MET A 1 91 ? 15.772 12.730 3.449 1.00 51.28 91 MET A O 1
ATOM 755 N N . GLU A 1 92 ? 15.477 10.495 3.310 1.00 41.88 92 GLU A N 1
ATOM 756 C CA . GLU A 1 92 ? 16.832 10.048 3.694 1.00 41.88 92 GLU A CA 1
ATOM 757 C C . GLU A 1 92 ? 17.630 9.613 2.453 1.00 41.88 92 GLU A C 1
ATOM 759 O O . GLU A 1 92 ? 18.857 9.862 2.421 1.00 41.88 92 GLU A O 1
#

Secondary structure (DSSP, 8-state):
-------------S---HHHHHHHHHHHS-GGGT-GGGSPTT---HHHHHHHHHHHHHHHHHHTTS-HHHHHHHHHHHHHHHHHHHHHHTT-

Organism: Lactuca sativa (NCBI:txid4236)

Sequence (92 aa):
MVRVNEQQAVSQPLSVTKCDQRQKYLTIRDPTTWSKAFFQEGRDCDAMENGVSESFNYAIRHARRRHIITMLEKIRLFVMEMIYTQRVEGME

Radius of gyration: 23.12 Å; chains: 1; bounding box: 35×60×54 Å